Protein AF-A0A2T0HMV2-F1 (afdb_monomer_lite)

Secondary structure (DSSP, 8-state):
----------HHHHHHHHHHHHHHSS--THHHHHHTTSS-HHHHHHHHHHHHHHHHHHHHHHHHHHHHHHH-

Organism: Pseudomonas fluorescens (NCBI:txid294)

Structure (mmCIF, N/CA/C/O backbone):
data_AF-A0A2T0HMV2-F1
#
_entry.id   AF-A0A2T0HMV2-F1
#
loop_
_atom_site.group_PDB
_atom_site.id
_atom_site.type_symbol
_atom_site.label_atom_id
_atom_site.label_alt_id
_atom_site.label_comp_id
_atom_site.label_asym_id
_atom_site.label_entity_id
_atom_site.label_seq_id
_atom_site.pdbx_PDB_ins_code
_atom_site.Cartn_x
_atom_site.Cartn_y
_atom_site.Cartn_z
_atom_site.occupancy
_atom_site.B_iso_or_equiv
_atom_site.auth_seq_id
_atom_site.auth_comp_id
_atom_site.auth_asym_id
_atom_site.auth_atom_id
_atom_site.pdbx_PDB_model_num
ATOM 1 N N . MET A 1 1 ? -7.189 4.967 -34.115 1.00 36.41 1 MET A N 1
ATOM 2 C CA . MET A 1 1 ? -6.767 3.826 -33.278 1.00 36.41 1 MET A CA 1
ATOM 3 C C . MET A 1 1 ? -5.431 4.198 -32.657 1.00 36.41 1 MET A C 1
ATOM 5 O O . MET A 1 1 ? -4.438 4.194 -33.372 1.00 36.41 1 MET A O 1
ATOM 9 N N . SER A 1 2 ? -5.414 4.631 -31.395 1.00 44.88 2 SER A N 1
ATOM 10 C CA . SER A 1 2 ? -4.166 4.969 -30.699 1.00 44.88 2 SER A CA 1
ATOM 11 C C . SER A 1 2 ? -3.603 3.704 -30.071 1.00 44.88 2 SER A C 1
ATOM 13 O O . SER A 1 2 ? -4.220 3.113 -29.191 1.00 44.88 2 SER A O 1
ATOM 15 N N . THR A 1 3 ? -2.454 3.256 -30.559 1.00 51.03 3 THR A N 1
ATOM 16 C CA . THR A 1 3 ? -1.684 2.174 -29.952 1.00 51.03 3 THR A CA 1
ATOM 17 C C . THR A 1 3 ? -0.975 2.720 -28.713 1.00 51.03 3 THR A C 1
ATOM 19 O O . THR A 1 3 ? 0.204 3.070 -28.789 1.00 51.03 3 THR A O 1
ATOM 22 N N . SER A 1 4 ? -1.679 2.844 -27.586 1.00 55.12 4 SER A N 1
ATOM 23 C CA . SER A 1 4 ? -1.007 3.055 -26.299 1.00 55.12 4 SER A CA 1
ATOM 24 C C . SER A 1 4 ? -0.220 1.785 -25.987 1.00 55.12 4 SER A C 1
ATOM 26 O O . SER A 1 4 ? -0.787 0.743 -25.658 1.00 55.12 4 SER A O 1
ATOM 28 N N . LYS A 1 5 ? 1.097 1.830 -26.206 1.00 63.66 5 LYS A N 1
ATOM 29 C CA . LYS A 1 5 ? 2.004 0.767 -25.778 1.00 63.66 5 LYS A CA 1
ATOM 30 C C . LYS A 1 5 ? 2.039 0.802 -24.254 1.00 63.66 5 LYS A C 1
ATOM 32 O O . LYS A 1 5 ? 2.679 1.688 -23.700 1.00 63.66 5 LYS A O 1
ATOM 37 N N . LYS A 1 6 ? 1.366 -0.155 -23.613 1.00 72.19 6 LYS A N 1
ATOM 38 C CA . LYS A 1 6 ? 1.497 -0.386 -22.173 1.00 72.19 6 LYS A CA 1
ATOM 39 C C . LYS A 1 6 ? 2.972 -0.542 -21.803 1.00 72.19 6 LYS A C 1
ATOM 41 O O . LYS A 1 6 ? 3.731 -1.177 -22.547 1.00 72.19 6 LYS A O 1
ATOM 46 N N . VAL A 1 7 ? 3.377 0.047 -20.683 1.00 81.81 7 VAL A N 1
ATOM 47 C CA . VAL A 1 7 ? 4.748 -0.048 -20.177 1.00 81.81 7 VAL A CA 1
ATOM 48 C C . VAL A 1 7 ? 5.057 -1.506 -19.853 1.00 81.81 7 VAL A C 1
ATOM 50 O O . VAL A 1 7 ? 4.273 -2.208 -19.215 1.00 81.81 7 VAL A O 1
ATOM 53 N N . GLN A 1 8 ? 6.218 -1.989 -20.300 1.00 83.88 8 GLN A N 1
ATOM 54 C CA . GLN A 1 8 ? 6.664 -3.328 -19.939 1.00 83.88 8 GLN A CA 1
ATOM 55 C C . GLN A 1 8 ? 7.238 -3.306 -18.520 1.00 83.88 8 GLN A C 1
ATOM 57 O O . GLN A 1 8 ? 8.357 -2.848 -18.293 1.00 83.88 8 GLN A O 1
ATOM 62 N N . MET A 1 9 ? 6.458 -3.814 -17.570 1.00 89.75 9 MET A N 1
ATOM 63 C CA . MET A 1 9 ? 6.866 -3.947 -16.175 1.00 89.75 9 MET A CA 1
ATOM 64 C C . MET A 1 9 ? 7.927 -5.030 -15.990 1.00 89.75 9 MET A C 1
ATOM 66 O O . MET A 1 9 ? 7.766 -6.155 -16.468 1.00 89.75 9 MET A O 1
ATOM 70 N N . THR A 1 10 ? 8.981 -4.710 -15.240 1.00 94.06 10 THR A N 1
ATOM 71 C CA . THR A 1 10 ? 9.959 -5.711 -14.793 1.00 94.06 10 THR A CA 1
ATOM 72 C C . THR A 1 10 ? 9.374 -6.602 -13.696 1.00 94.06 10 THR A C 1
ATOM 74 O O . THR A 1 10 ? 8.455 -6.203 -12.974 1.00 94.06 10 THR A O 1
ATOM 77 N N . ASP A 1 11 ? 9.944 -7.795 -13.516 1.00 94.94 11 ASP A N 1
ATOM 78 C CA . ASP A 1 11 ? 9.520 -8.715 -12.453 1.00 94.94 11 ASP A CA 1
ATOM 79 C C . ASP A 1 11 ? 9.691 -8.108 -11.057 1.00 94.94 11 ASP A C 1
ATOM 81 O O . ASP A 1 11 ? 8.837 -8.306 -10.199 1.00 94.94 11 ASP A O 1
ATOM 85 N N . ALA A 1 12 ? 10.742 -7.309 -10.841 1.00 95.12 12 ALA A N 1
ATOM 86 C CA . ALA A 1 12 ? 10.972 -6.618 -9.574 1.00 95.12 12 ALA A CA 1
ATOM 87 C C . ALA A 1 12 ? 9.890 -5.564 -9.281 1.00 95.12 12 ALA A C 1
ATOM 89 O O . ALA A 1 12 ? 9.383 -5.496 -8.166 1.00 95.12 12 ALA A O 1
ATOM 90 N N . GLN A 1 13 ? 9.486 -4.778 -10.285 1.00 95.00 13 GLN A N 1
ATOM 91 C CA . GLN A 1 13 ? 8.406 -3.792 -10.137 1.00 95.00 13 GLN A CA 1
ATOM 92 C C . GLN A 1 13 ? 7.061 -4.477 -9.876 1.00 95.00 13 GLN A C 1
ATOM 94 O O . GLN A 1 13 ? 6.289 -4.036 -9.029 1.00 95.00 13 GLN A O 1
ATOM 99 N N . ARG A 1 14 ? 6.805 -5.603 -10.552 1.00 94.88 14 ARG A N 1
ATOM 100 C CA . ARG A 1 14 ? 5.609 -6.424 -10.320 1.00 94.88 14 ARG A CA 1
ATOM 101 C C . ARG A 1 14 ? 5.593 -7.034 -8.927 1.00 94.88 14 ARG A C 1
ATOM 103 O O . ARG A 1 14 ? 4.545 -7.050 -8.291 1.00 94.88 14 ARG A O 1
ATOM 110 N N . ALA A 1 15 ? 6.729 -7.553 -8.471 1.00 95.88 15 ALA A N 1
ATOM 111 C CA . ALA A 1 15 ? 6.866 -8.094 -7.126 1.00 95.88 15 ALA A CA 1
ATOM 112 C C . ALA A 1 15 ? 6.600 -7.013 -6.076 1.00 95.88 15 ALA A C 1
ATOM 114 O O . ALA A 1 15 ? 5.867 -7.273 -5.131 1.00 95.88 15 ALA A O 1
ATOM 115 N N . TRP A 1 16 ? 7.105 -5.796 -6.295 1.00 96.75 16 TRP A N 1
ATOM 116 C CA . TRP A 1 16 ? 6.887 -4.678 -5.385 1.00 96.75 16 TRP A CA 1
ATOM 117 C C . TRP A 1 16 ? 5.403 -4.321 -5.226 1.00 96.75 16 TRP A C 1
ATOM 119 O O . TRP A 1 16 ? 4.921 -4.261 -4.100 1.00 96.75 16 TRP A O 1
ATOM 129 N N . PHE A 1 17 ? 4.657 -4.144 -6.326 1.00 95.50 17 PHE A N 1
ATOM 130 C CA . PHE A 1 17 ? 3.222 -3.833 -6.242 1.00 95.50 17 PHE A CA 1
ATOM 131 C C . PHE A 1 17 ? 2.421 -4.958 -5.574 1.00 95.50 17 PHE A C 1
ATOM 133 O O . PHE A 1 17 ? 1.579 -4.685 -4.727 1.00 95.50 17 PHE A O 1
ATOM 140 N N . LYS A 1 18 ? 2.747 -6.223 -5.868 1.00 96.19 18 LYS A N 1
ATOM 141 C CA . LYS A 1 18 ? 2.122 -7.373 -5.194 1.00 96.19 18 LYS A CA 1
ATOM 142 C C . LYS A 1 18 ? 2.414 -7.414 -3.696 1.00 96.19 18 LYS A C 1
ATOM 144 O O . LYS A 1 18 ? 1.534 -7.744 -2.910 1.00 96.19 18 LYS A O 1
ATOM 149 N N . GLU A 1 19 ? 3.656 -7.139 -3.301 1.00 96.69 19 GLU A N 1
ATOM 150 C CA . GLU A 1 19 ? 4.045 -7.088 -1.891 1.00 96.69 19 GLU A CA 1
ATOM 151 C C . GLU A 1 19 ? 3.341 -5.934 -1.176 1.00 96.69 19 GLU A C 1
ATOM 153 O O . GLU A 1 19 ? 2.859 -6.118 -0.059 1.00 96.69 19 GLU A O 1
ATOM 158 N N . PHE A 1 20 ? 3.224 -4.778 -1.835 1.00 96.44 20 PHE A N 1
ATOM 159 C CA . PHE A 1 20 ? 2.457 -3.644 -1.336 1.00 96.44 20 PHE A CA 1
ATOM 160 C C . PHE A 1 20 ? 1.000 -4.040 -1.073 1.00 96.44 20 PHE A C 1
ATOM 162 O O . PHE A 1 20 ? 0.571 -3.946 0.072 1.00 96.44 20 PHE A O 1
ATOM 169 N N . GLU A 1 21 ? 0.285 -4.564 -2.074 1.00 95.94 21 GLU A N 1
ATOM 170 C CA . GLU A 1 21 ? -1.125 -4.972 -1.947 1.00 95.94 21 GLU A CA 1
ATOM 171 C C . GLU A 1 21 ? -1.327 -6.040 -0.863 1.00 95.94 21 GLU A C 1
ATOM 173 O O . GLU A 1 21 ? -2.249 -5.959 -0.053 1.00 95.94 21 GLU A O 1
ATOM 178 N N . ALA A 1 22 ? -0.426 -7.025 -0.790 1.00 96.31 22 ALA A N 1
ATOM 179 C CA . ALA A 1 22 ? -0.477 -8.063 0.238 1.00 96.31 22 ALA A CA 1
ATOM 180 C C . ALA A 1 22 ? -0.228 -7.516 1.655 1.00 96.31 22 ALA A C 1
ATOM 182 O O . ALA A 1 22 ? -0.773 -8.049 2.622 1.00 96.31 22 ALA A O 1
ATOM 183 N N . THR A 1 23 ? 0.602 -6.479 1.788 1.00 94.75 23 THR A N 1
ATOM 184 C CA . THR A 1 23 ? 0.975 -5.891 3.083 1.00 94.75 23 THR A CA 1
ATOM 185 C C . THR A 1 23 ? -0.072 -4.907 3.587 1.00 94.75 23 THR A C 1
ATOM 187 O O . THR A 1 23 ? -0.385 -4.896 4.777 1.00 94.75 23 THR A O 1
ATOM 190 N N . THR A 1 24 ? -0.594 -4.057 2.706 1.00 92.25 24 THR A N 1
ATOM 191 C CA . THR A 1 24 ? -1.573 -3.023 3.059 1.00 92.25 24 THR A CA 1
ATOM 192 C C . THR A 1 24 ? -3.000 -3.559 3.076 1.00 92.25 24 THR A C 1
ATOM 194 O O . THR A 1 24 ? -3.856 -2.980 3.742 1.00 92.25 24 THR A O 1
ATOM 197 N N . GLY A 1 25 ? -3.262 -4.656 2.355 1.00 89.88 25 GLY A N 1
ATOM 198 C CA . GLY A 1 25 ? -4.611 -5.154 2.098 1.00 89.88 25 GLY A CA 1
ATOM 199 C C . GLY A 1 25 ? -5.434 -4.235 1.188 1.00 89.88 25 GLY A C 1
ATOM 200 O O . GLY A 1 25 ? -6.648 -4.418 1.111 1.00 89.88 25 GLY A O 1
ATOM 201 N N . GLY A 1 26 ? -4.796 -3.248 0.548 1.00 85.19 26 GLY A N 1
ATOM 202 C CA . GLY A 1 26 ? -5.420 -2.254 -0.324 1.00 85.19 26 GLY A CA 1
ATOM 203 C C . GLY A 1 26 ? -4.770 -2.208 -1.705 1.00 85.19 26 GLY A C 1
ATOM 204 O O . GLY A 1 26 ? -3.675 -2.734 -1.905 1.00 85.19 26 GLY A O 1
ATOM 205 N N . ASP A 1 27 ? -5.451 -1.568 -2.650 1.00 90.25 27 ASP A N 1
ATOM 206 C CA . ASP A 1 27 ? -5.033 -1.535 -4.050 1.00 90.25 27 ASP A CA 1
ATOM 207 C C . ASP A 1 27 ? -3.819 -0.618 -4.270 1.00 90.25 27 ASP A C 1
ATOM 209 O O . ASP A 1 27 ? -3.676 0.458 -3.676 1.00 90.25 27 ASP A O 1
ATOM 213 N N . ALA A 1 28 ? -2.929 -1.018 -5.178 1.00 92.06 28 ALA A N 1
ATOM 214 C CA . ALA A 1 28 ? -1.831 -0.172 -5.619 1.00 92.06 28 ALA A CA 1
ATOM 215 C C . ALA A 1 28 ? -2.321 0.908 -6.600 1.00 92.06 28 ALA A C 1
ATOM 217 O O . ALA A 1 28 ? -2.179 0.763 -7.811 1.00 92.06 28 ALA A O 1
ATOM 218 N N . HIS A 1 29 ? -2.865 2.016 -6.094 1.00 90.62 29 HIS A N 1
ATOM 219 C CA . HIS A 1 29 ? -3.472 3.070 -6.925 1.00 90.62 29 HIS A CA 1
ATOM 220 C C . HIS A 1 29 ? -2.585 3.630 -8.051 1.00 90.62 29 HIS A C 1
ATOM 222 O O . HIS A 1 29 ? -3.103 4.023 -9.087 1.00 90.62 29 HIS A O 1
ATOM 228 N N . GLY A 1 30 ? -1.260 3.650 -7.892 1.00 88.94 30 GLY A N 1
ATOM 229 C CA . GLY A 1 30 ? -0.351 4.100 -8.953 1.00 88.94 30 GLY A CA 1
ATOM 230 C C . GLY A 1 30 ? -0.060 3.054 -10.036 1.0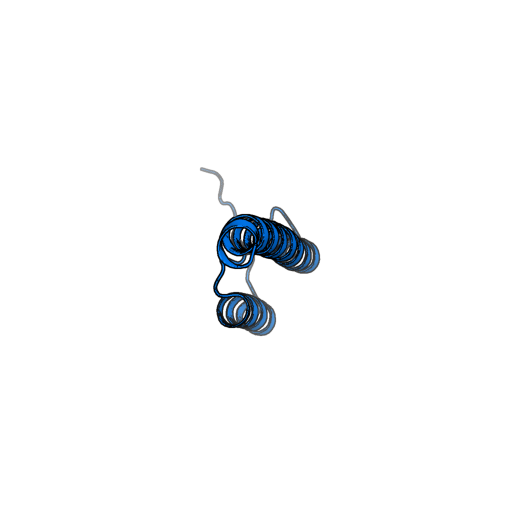0 88.94 30 GLY A C 1
ATOM 231 O O . GLY A 1 30 ? 0.594 3.379 -11.024 1.00 88.94 30 GLY A O 1
ATOM 232 N N . LEU A 1 31 ? -0.488 1.799 -9.861 1.00 90.62 31 LEU A N 1
ATOM 233 C CA . LEU A 1 31 ? -0.188 0.706 -10.789 1.00 90.62 31 LEU A CA 1
ATOM 234 C C . LEU A 1 31 ? -0.807 0.946 -12.171 1.00 90.62 31 LEU A C 1
ATOM 236 O O . LEU A 1 31 ? -0.105 0.794 -13.166 1.00 90.62 31 LEU A O 1
ATOM 240 N N . GLU A 1 32 ? -2.077 1.352 -12.235 1.00 88.75 32 GLU A N 1
ATOM 241 C CA . GLU A 1 32 ? -2.781 1.589 -13.506 1.00 88.75 32 GLU A CA 1
ATOM 242 C C . GLU A 1 32 ? -2.103 2.706 -14.316 1.00 88.75 32 GLU A C 1
ATOM 244 O O . GLU A 1 32 ? -1.710 2.497 -15.466 1.00 88.75 32 GLU A O 1
ATOM 249 N N . ASP A 1 33 ? -1.837 3.848 -13.676 1.00 87.88 33 ASP A N 1
ATOM 250 C CA . ASP A 1 33 ? -1.157 4.979 -14.310 1.00 87.88 33 ASP A CA 1
ATOM 251 C C . ASP A 1 33 ? 0.278 4.640 -14.757 1.00 87.88 33 ASP A C 1
ATOM 253 O O . ASP A 1 33 ? 0.784 5.185 -15.745 1.00 87.88 33 ASP A O 1
ATOM 257 N N . PHE A 1 34 ? 0.959 3.730 -14.053 1.00 90.69 34 PHE A N 1
ATOM 258 C CA . PHE A 1 34 ? 2.264 3.226 -14.476 1.00 90.69 34 PHE A CA 1
ATOM 259 C C . PHE A 1 34 ? 2.165 2.287 -15.679 1.00 90.69 34 PHE A C 1
ATOM 261 O O . PHE A 1 34 ? 2.945 2.428 -16.625 1.00 90.69 34 PHE A O 1
ATOM 268 N N . GLU A 1 35 ? 1.220 1.345 -15.673 1.00 89.62 35 GLU A N 1
ATOM 269 C CA . GLU A 1 35 ? 0.999 0.417 -16.787 1.00 89.62 35 GLU A CA 1
ATOM 270 C C . GLU A 1 35 ? 0.619 1.156 -18.076 1.00 89.62 35 GLU A C 1
ATOM 272 O O . GLU A 1 35 ? 1.067 0.768 -19.163 1.00 89.62 35 GLU A O 1
ATOM 277 N N . ASP A 1 36 ? -0.131 2.251 -17.957 1.00 89.25 36 ASP A N 1
ATOM 278 C CA . ASP A 1 36 ? -0.517 3.113 -19.077 1.00 89.25 36 ASP A CA 1
ATOM 279 C C . ASP A 1 36 ? 0.574 4.125 -19.475 1.00 89.25 36 ASP A C 1
ATOM 281 O O . ASP A 1 36 ? 0.494 4.760 -20.531 1.00 89.25 36 ASP A O 1
ATOM 285 N N . GLY A 1 37 ? 1.653 4.216 -18.690 1.00 87.81 37 GLY A N 1
ATOM 286 C CA . GLY A 1 37 ? 2.819 5.049 -18.981 1.00 87.81 37 GLY A CA 1
ATOM 287 C C . GLY A 1 37 ? 2.614 6.537 -18.712 1.00 87.81 37 GLY A C 1
ATOM 288 O O . GLY A 1 37 ? 3.338 7.362 -19.272 1.00 87.81 37 GLY A O 1
ATOM 289 N N . HIS A 1 38 ? 1.647 6.883 -17.864 1.00 90.19 38 HIS A N 1
ATOM 290 C CA . HIS A 1 38 ? 1.389 8.251 -17.421 1.00 90.19 38 HIS A CA 1
ATOM 291 C C . HIS A 1 38 ? 2.370 8.724 -16.344 1.00 90.19 38 HIS A C 1
ATOM 293 O O . HIS A 1 38 ? 2.602 9.926 -16.218 1.00 90.19 38 HIS A O 1
ATOM 299 N N . MET A 1 39 ? 2.985 7.795 -15.612 1.00 92.19 39 MET A N 1
ATOM 300 C CA . MET A 1 39 ? 3.992 8.086 -14.591 1.00 92.19 39 MET A CA 1
ATOM 301 C C . MET A 1 39 ? 5.100 7.036 -14.568 1.00 92.19 39 MET A C 1
ATOM 303 O O . MET A 1 39 ? 4.969 5.936 -15.104 1.00 92.19 39 MET A O 1
ATOM 307 N N . SER A 1 40 ? 6.231 7.390 -13.963 1.00 94.06 40 SER A N 1
ATOM 308 C CA . SER A 1 40 ? 7.318 6.454 -13.691 1.00 94.06 40 SER A CA 1
ATOM 309 C C . SER A 1 40 ? 6.962 5.496 -12.551 1.00 94.06 40 SER A C 1
ATOM 311 O O . SER A 1 40 ? 6.109 5.779 -11.712 1.00 94.06 40 SER A O 1
ATOM 313 N N . PHE A 1 41 ? 7.689 4.378 -12.457 1.00 93.50 41 PHE A N 1
ATOM 314 C CA . PHE A 1 41 ? 7.539 3.438 -11.342 1.00 93.50 41 PHE A CA 1
ATOM 315 C C . PHE A 1 41 ? 7.691 4.115 -9.972 1.00 93.50 41 PHE A C 1
ATOM 317 O O . PHE A 1 41 ? 6.949 3.804 -9.047 1.00 93.50 41 PHE A O 1
ATOM 324 N N . ALA A 1 42 ? 8.648 5.040 -9.835 1.00 95.12 42 ALA A N 1
ATOM 325 C CA . ALA A 1 42 ? 8.891 5.727 -8.570 1.00 95.12 42 ALA A CA 1
ATOM 326 C C . ALA A 1 42 ? 7.698 6.605 -8.169 1.00 95.12 42 ALA A C 1
ATOM 328 O O . ALA A 1 42 ? 7.277 6.563 -7.015 1.00 95.12 42 ALA A O 1
ATOM 329 N N . GLU A 1 43 ? 7.132 7.346 -9.123 1.00 95.94 43 GLU A N 1
ATOM 330 C CA . GLU A 1 43 ? 5.947 8.183 -8.905 1.00 95.94 43 GLU A CA 1
ATOM 331 C C . GLU A 1 43 ? 4.726 7.331 -8.551 1.00 95.94 43 GLU A C 1
ATOM 333 O O . GLU A 1 43 ? 4.053 7.610 -7.563 1.00 95.94 43 GLU A O 1
ATOM 338 N N . ALA A 1 44 ? 4.497 6.238 -9.277 1.00 95.56 44 ALA A N 1
ATOM 339 C CA . ALA A 1 44 ? 3.406 5.306 -9.015 1.00 95.56 44 ALA A CA 1
ATOM 340 C C . ALA A 1 44 ? 3.510 4.611 -7.647 1.00 95.56 44 ALA A C 1
ATOM 342 O O . ALA A 1 44 ? 2.523 4.494 -6.913 1.00 95.56 44 ALA A O 1
ATOM 343 N N . ALA A 1 45 ? 4.713 4.179 -7.263 1.00 95.56 45 ALA A N 1
ATOM 344 C CA . ALA A 1 45 ? 4.972 3.591 -5.953 1.00 95.56 45 ALA A CA 1
ATOM 345 C C . ALA A 1 45 ? 4.733 4.608 -4.825 1.00 95.56 45 ALA A C 1
ATOM 347 O O . ALA A 1 45 ? 4.062 4.307 -3.836 1.00 95.56 45 ALA A O 1
ATOM 348 N N . GLN A 1 46 ? 5.238 5.835 -4.986 1.00 96.56 46 GLN A N 1
ATOM 349 C CA . GLN A 1 46 ? 5.022 6.921 -4.028 1.00 96.56 46 GLN A CA 1
ATOM 350 C C . GLN A 1 46 ? 3.547 7.312 -3.925 1.00 96.56 46 GLN A C 1
ATOM 352 O O . GLN A 1 46 ? 3.061 7.522 -2.814 1.00 96.56 46 GLN A O 1
ATOM 357 N N . HIS A 1 47 ? 2.837 7.368 -5.052 1.00 95.75 47 HIS A N 1
ATOM 358 C CA . HIS A 1 47 ? 1.409 7.655 -5.097 1.00 95.75 47 HIS A CA 1
ATOM 359 C C . 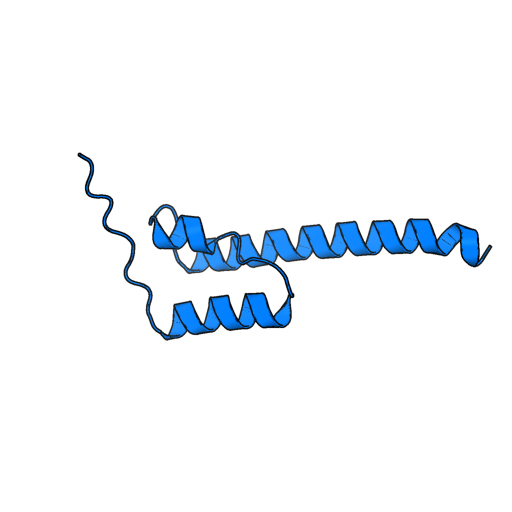HIS A 1 47 ? 0.608 6.591 -4.339 1.00 95.75 47 HIS A C 1
ATOM 361 O O . HIS A 1 47 ? -0.158 6.932 -3.442 1.00 95.75 47 HIS A O 1
ATOM 367 N N . SER A 1 48 ? 0.883 5.309 -4.599 1.00 95.62 48 SER A N 1
ATOM 368 C CA . SER A 1 48 ? 0.236 4.188 -3.899 1.00 95.62 48 SER A CA 1
ATOM 369 C C . SER A 1 48 ? 0.458 4.261 -2.381 1.00 95.62 48 SER A C 1
ATOM 371 O O . SER A 1 48 ? -0.488 4.152 -1.603 1.00 95.62 48 SER A O 1
ATOM 373 N N . ILE A 1 49 ? 1.694 4.536 -1.940 1.00 95.94 49 ILE A N 1
ATOM 374 C CA . ILE A 1 49 ? 2.009 4.724 -0.513 1.00 95.94 49 ILE A CA 1
ATOM 375 C C . ILE A 1 49 ? 1.256 5.923 0.077 1.00 95.94 49 ILE A C 1
ATOM 377 O O . ILE A 1 49 ? 0.812 5.860 1.224 1.00 95.94 49 ILE A O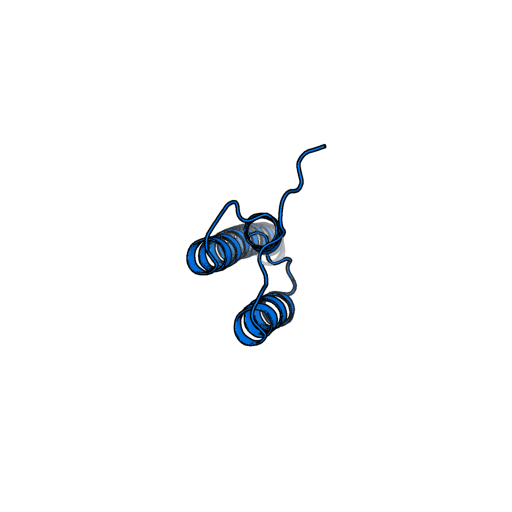 1
ATOM 381 N N . ALA A 1 50 ? 1.155 7.030 -0.661 1.00 95.94 50 ALA A N 1
ATOM 382 C CA . ALA A 1 50 ? 0.478 8.232 -0.190 1.00 95.94 50 ALA A CA 1
ATOM 383 C C . ALA A 1 50 ? -1.025 7.987 0.011 1.00 95.94 50 ALA A C 1
ATOM 385 O O . ALA A 1 50 ? -1.537 8.325 1.079 1.00 95.94 50 ALA A O 1
ATOM 386 N N . CYS A 1 51 ? -1.688 7.336 -0.952 1.00 95.25 51 CYS A N 1
ATOM 387 C CA . CYS A 1 51 ? -3.095 6.943 -0.838 1.00 95.25 51 CYS A CA 1
ATOM 388 C C . CYS A 1 51 ? -3.313 6.030 0.373 1.00 95.25 51 CYS A C 1
ATOM 390 O O . CYS A 1 51 ? -4.106 6.365 1.248 1.00 95.25 51 CYS A O 1
ATOM 392 N N . TYR A 1 52 ? -2.514 4.966 0.514 1.00 95.81 52 TYR A N 1
ATOM 393 C CA . TYR A 1 52 ? -2.627 4.065 1.664 1.00 95.81 52 TYR A CA 1
ATOM 394 C C . TYR A 1 52 ? -2.457 4.787 3.008 1.00 95.81 52 TYR A C 1
ATOM 396 O O . TYR A 1 52 ? -3.211 4.551 3.949 1.00 95.81 52 TYR A O 1
ATOM 404 N N . ARG A 1 53 ? -1.479 5.697 3.123 1.00 95.81 53 ARG A N 1
ATOM 405 C CA . ARG A 1 53 ? -1.283 6.482 4.354 1.00 95.81 53 ARG A CA 1
ATOM 406 C C . ARG A 1 53 ? -2.509 7.319 4.695 1.00 95.81 53 ARG A C 1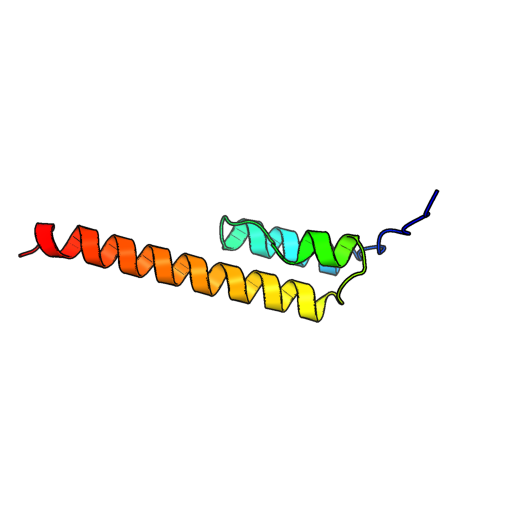
ATOM 408 O O . ARG A 1 53 ? -2.854 7.416 5.872 1.00 95.81 53 ARG A O 1
ATOM 415 N N . GLN A 1 54 ? -3.133 7.928 3.691 1.00 96.06 54 GLN A N 1
ATOM 416 C CA . GLN A 1 54 ? -4.341 8.715 3.885 1.00 96.06 54 GLN A CA 1
ATOM 417 C C . GLN A 1 54 ? -5.505 7.829 4.343 1.00 96.06 54 GLN A C 1
ATOM 419 O O . GLN A 1 54 ? -6.107 8.115 5.375 1.00 96.06 54 GLN A O 1
ATOM 424 N N . GLU A 1 55 ? -5.772 6.725 3.649 1.00 95.12 55 GLU A N 1
ATOM 425 C CA . GLU A 1 55 ? -6.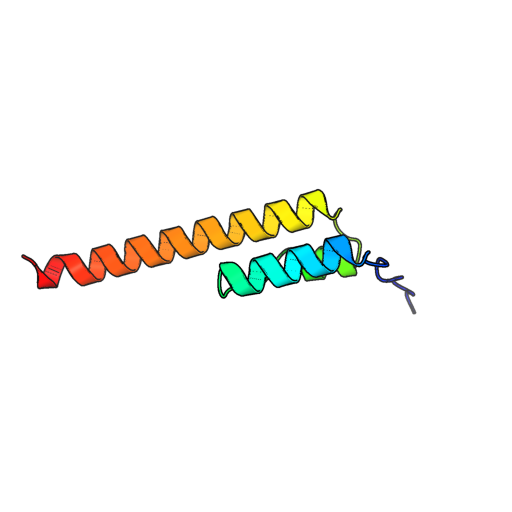866 5.803 3.983 1.00 95.12 55 GLU A CA 1
ATOM 426 C C . GLU A 1 55 ? -6.696 5.166 5.367 1.00 95.12 55 GLU A C 1
ATOM 428 O O . GLU A 1 55 ? -7.653 5.061 6.143 1.00 95.12 55 GLU A O 1
ATOM 433 N N . ALA A 1 56 ? -5.465 4.775 5.713 1.00 94.94 56 ALA A N 1
ATOM 434 C CA . ALA A 1 56 ? -5.136 4.243 7.029 1.00 94.94 56 ALA A CA 1
ATOM 435 C C . ALA A 1 56 ? -5.372 5.290 8.127 1.00 94.94 56 ALA A C 1
ATOM 437 O O . ALA A 1 56 ? -5.924 4.966 9.180 1.00 94.94 56 ALA A O 1
ATOM 438 N N . HIS A 1 57 ? -5.005 6.551 7.876 1.00 97.19 57 HIS A N 1
ATOM 439 C CA . HIS A 1 57 ? -5.262 7.648 8.805 1.00 97.19 57 HIS A CA 1
ATOM 440 C C . HIS A 1 57 ? -6.764 7.918 8.974 1.00 97.19 57 HIS A C 1
ATOM 442 O O . HIS A 1 57 ? -7.253 7.985 10.101 1.00 97.19 57 HIS A O 1
ATOM 448 N N . GLU A 1 58 ? -7.516 8.003 7.877 1.00 96.75 58 GLU A N 1
ATOM 449 C CA . GLU A 1 58 ? -8.970 8.203 7.905 1.00 96.75 58 GLU A CA 1
ATOM 450 C C . GLU A 1 58 ? -9.687 7.062 8.641 1.00 96.75 58 GLU A C 1
ATOM 452 O O . GLU A 1 58 ? -10.592 7.301 9.449 1.00 96.75 58 GLU A O 1
ATOM 457 N N . THR A 1 59 ? -9.238 5.824 8.418 1.00 96.12 59 THR A N 1
ATOM 458 C CA . THR A 1 59 ? -9.741 4.634 9.111 1.00 96.12 59 THR A CA 1
ATOM 459 C C . THR A 1 59 ? -9.439 4.692 10.603 1.00 96.12 59 THR A C 1
ATOM 461 O O . THR A 1 59 ? -10.349 4.473 11.405 1.00 96.12 59 THR A O 1
ATOM 464 N N . ALA A 1 60 ? -8.210 5.039 10.994 1.00 97.12 60 ALA A N 1
ATOM 465 C CA . ALA A 1 60 ? -7.841 5.206 12.397 1.00 97.12 60 ALA A CA 1
ATOM 466 C C . ALA A 1 60 ? -8.712 6.275 13.075 1.00 97.12 60 ALA A C 1
ATOM 468 O O . ALA A 1 60 ? -9.348 5.992 14.088 1.00 97.12 60 ALA A O 1
ATOM 469 N N . CYS A 1 61 ? -8.860 7.454 12.464 1.00 97.81 61 CYS A N 1
ATOM 470 C CA . CYS A 1 61 ? -9.708 8.519 13.000 1.00 97.81 61 CYS A CA 1
ATOM 471 C C . CYS A 1 61 ? -11.193 8.130 13.075 1.00 97.81 61 CYS A C 1
ATOM 473 O O . CYS A 1 61 ? -11.927 8.623 13.934 1.00 97.81 61 CYS A O 1
ATOM 475 N N . ARG A 1 62 ? -11.697 7.285 12.165 1.00 97.94 62 ARG A N 1
ATOM 476 C CA . ARG A 1 62 ? -13.052 6.719 12.282 1.00 97.94 62 ARG A CA 1
ATOM 477 C C . ARG A 1 62 ? -13.151 5.795 13.496 1.00 97.94 62 ARG A C 1
ATOM 479 O O . ARG A 1 62 ? -14.044 5.996 14.311 1.00 97.94 62 ARG A O 1
ATOM 486 N N . LEU A 1 63 ? -12.224 4.849 13.640 1.00 97.44 63 LEU A N 1
ATOM 487 C CA . LEU A 1 63 ? -12.213 3.896 14.754 1.00 97.44 63 LEU A CA 1
ATOM 488 C C . LEU A 1 63 ? -12.073 4.596 16.111 1.00 97.44 63 LEU A C 1
ATOM 490 O O . LEU A 1 63 ? -12.772 4.240 17.051 1.00 97.44 63 LEU A O 1
ATOM 494 N N . GLU A 1 64 ? -11.239 5.631 16.214 1.00 96.81 64 GLU A N 1
ATOM 495 C CA . GLU A 1 64 ? -11.110 6.442 17.433 1.00 96.81 64 GLU A CA 1
ATOM 496 C C . GLU A 1 64 ? -12.425 7.148 17.793 1.00 96.81 64 GLU A C 1
ATOM 498 O O . GLU A 1 64 ? -12.846 7.137 18.951 1.00 96.81 64 GLU A O 1
ATOM 503 N N . ARG A 1 65 ? -13.117 7.726 16.801 1.00 96.62 65 ARG A N 1
ATOM 504 C CA . ARG A 1 65 ? -14.430 8.361 17.009 1.00 96.62 65 ARG A CA 1
ATOM 505 C C . ARG A 1 65 ? -15.497 7.365 17.448 1.00 96.62 65 ARG A C 1
ATOM 507 O O . ARG A 1 65 ? -16.341 7.732 18.259 1.00 96.62 65 ARG A O 1
ATOM 514 N N . GLU A 1 66 ? -15.464 6.145 16.921 1.00 96.38 66 GLU A N 1
ATOM 515 C CA . GLU A 1 66 ? -16.382 5.064 17.295 1.00 96.38 66 GLU A CA 1
ATOM 516 C C . GLU A 1 66 ? -16.056 4.468 18.673 1.00 96.38 66 GLU A C 1
ATOM 518 O O . GLU A 1 66 ? -16.973 4.122 19.414 1.00 96.38 66 GLU A O 1
ATOM 523 N N . LEU A 1 67 ? -14.774 4.391 19.050 1.00 95.50 67 LEU A N 1
ATOM 524 C CA . LEU A 1 67 ? -14.328 3.878 20.347 1.00 95.50 67 LEU A CA 1
ATOM 525 C C . LEU A 1 67 ? -14.641 4.841 21.495 1.00 95.50 67 LEU A C 1
ATOM 527 O O . LEU A 1 67 ? -15.069 4.394 22.556 1.00 95.50 67 LEU A O 1
ATOM 531 N N . ASN A 1 68 ? -14.440 6.147 21.297 1.00 94.06 68 ASN A N 1
ATOM 532 C CA . ASN A 1 68 ? -14.636 7.167 22.332 1.00 94.06 68 ASN A CA 1
ATOM 533 C C . ASN A 1 68 ? -15.968 7.049 23.104 1.00 94.06 68 ASN A C 1
ATOM 535 O O . ASN A 1 68 ? -15.920 7.033 24.330 1.00 94.06 68 ASN A O 1
ATOM 539 N N . PRO A 1 69 ? -17.149 6.916 22.471 1.00 93.81 69 PRO A N 1
ATOM 540 C CA . PRO A 1 69 ? -18.406 6.753 23.205 1.00 93.81 69 PRO A CA 1
ATOM 541 C C . PRO A 1 69 ? -18.565 5.396 23.915 1.00 93.81 69 PRO A C 1
ATOM 543 O O . PRO A 1 69 ? -19.492 5.250 24.701 1.00 93.81 69 PRO A O 1
ATOM 546 N N . LEU A 1 70 ? -17.719 4.397 23.633 1.00 95.12 70 LEU A N 1
ATOM 547 C CA . LEU A 1 70 ? -17.780 3.068 24.261 1.00 95.12 70 LEU A CA 1
ATOM 548 C C . LEU A 1 70 ? -16.939 2.965 25.541 1.00 95.12 70 LEU A C 1
ATOM 550 O O . LEU A 1 70 ? -17.144 2.041 26.325 1.00 95.12 70 LEU A O 1
ATOM 554 N N . ILE A 1 71 ? -15.974 3.869 25.724 1.00 93.00 71 ILE A N 1
ATOM 555 C CA . ILE A 1 71 ? -15.047 3.872 26.868 1.00 93.00 71 ILE A CA 1
ATOM 556 C C . ILE A 1 71 ? -15.294 5.021 27.856 1.00 93.00 71 ILE A C 1
ATOM 558 O O . ILE A 1 71 ? -14.644 5.053 28.901 1.00 93.00 71 ILE A O 1
ATOM 562 N N . VAL A 1 72 ? -16.183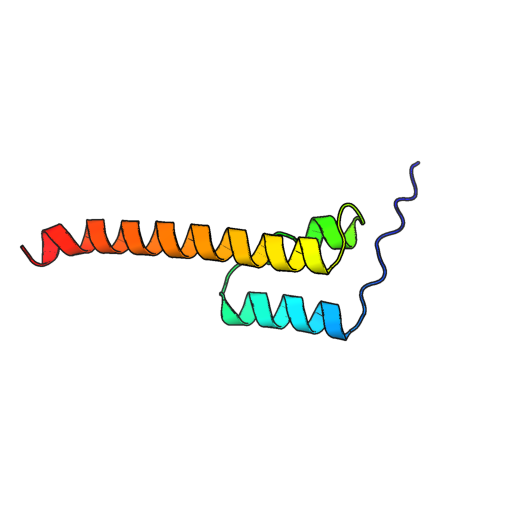 5.962 27.515 1.00 59.66 72 VAL A N 1
ATOM 563 C CA . VAL A 1 72 ? -16.575 7.113 28.352 1.00 59.66 72 VAL A CA 1
ATOM 564 C C . VAL A 1 72 ? -17.811 6.788 29.180 1.00 59.66 72 VAL A C 1
ATOM 566 O O . VAL A 1 72 ? -18.757 6.191 28.622 1.00 59.66 72 VAL A O 1
#

pLDDT: mean 89.96, std 12.52, range [36.41, 97.94]

Foldseek 3Di:
DDPQQFDDDDPVLVVLQVVLCVVLVDHQQLPVCNRSPVDPSVVSNVVSVVVSVVVVVVVVVVVCVVVVVVVD

Radius of gyration: 16.76 Å; chains: 1; bounding box: 29×17×62 Å

Sequence (72 aa):
MSTSKKVQMTDAQRAWFKEFEATTGGDAHGLEDFEDGHMSFAEAAQHSIACYRQEAHETACRLERELNPLIV